Protein AF-A0A9P1GIC9-F1 (afdb_monomer_lite)

Structure (mmCIF, N/CA/C/O backbone):
data_AF-A0A9P1GIC9-F1
#
_entry.id   AF-A0A9P1GIC9-F1
#
loop_
_atom_site.group_PDB
_atom_site.id
_atom_site.type_symbol
_atom_site.label_atom_id
_atom_site.label_alt_id
_atom_site.label_comp_id
_atom_site.label_asym_id
_atom_site.label_entity_id
_atom_site.label_seq_id
_atom_site.pdbx_PDB_ins_code
_atom_site.Cartn_x
_atom_site.Cartn_y
_atom_site.Cartn_z
_atom_site.occupancy
_atom_site.B_iso_or_equiv
_atom_site.auth_seq_id
_atom_site.auth_comp_id
_atom_site.auth_asym_id
_atom_site.auth_atom_id
_atom_site.pdbx_PDB_model_num
ATOM 1 N N . MET A 1 1 ? -3.567 -4.033 -7.858 1.00 90.06 1 MET A N 1
ATOM 2 C CA . MET A 1 1 ? -3.179 -3.374 -6.592 1.00 90.06 1 MET A CA 1
ATOM 3 C C . MET A 1 1 ? -3.828 -4.029 -5.383 1.00 90.06 1 MET A C 1
ATOM 5 O O . MET A 1 1 ? -3.106 -4.392 -4.471 1.00 90.06 1 MET A O 1
ATOM 9 N N . VAL A 1 2 ? -5.152 -4.227 -5.382 1.00 95.12 2 VAL A N 1
ATOM 10 C CA . VAL A 1 2 ? -5.896 -4.853 -4.267 1.00 95.12 2 VAL A CA 1
ATOM 11 C C . VAL A 1 2 ? -5.257 -6.158 -3.784 1.00 95.12 2 VAL A C 1
ATOM 13 O O . VAL A 1 2 ? -4.870 -6.257 -2.628 1.00 95.12 2 VAL A O 1
ATOM 16 N N . GLU A 1 3 ? -5.043 -7.120 -4.685 1.00 95.19 3 GLU A N 1
ATOM 17 C CA . GLU A 1 3 ? -4.459 -8.419 -4.315 1.00 95.19 3 GLU A CA 1
ATOM 18 C C . GLU A 1 3 ? -3.030 -8.301 -3.769 1.00 95.19 3 GLU A C 1
ATOM 20 O O . GLU A 1 3 ? -2.651 -9.014 -2.844 1.00 95.19 3 GLU A O 1
ATOM 25 N N . TYR A 1 4 ? -2.245 -7.368 -4.313 1.00 95.00 4 TYR A N 1
ATOM 26 C CA . TYR A 1 4 ? -0.914 -7.071 -3.797 1.00 95.00 4 TYR A CA 1
ATOM 27 C C . TYR A 1 4 ? -0.992 -6.550 -2.358 1.00 95.00 4 TYR A C 1
ATOM 29 O O . TYR A 1 4 ? -0.303 -7.074 -1.489 1.00 95.00 4 TYR A O 1
ATOM 37 N N . MET A 1 5 ? -1.855 -5.562 -2.100 1.00 95.62 5 MET A N 1
ATOM 38 C CA . MET A 1 5 ? -2.023 -4.989 -0.766 1.00 95.62 5 MET A CA 1
ATOM 39 C C . MET A 1 5 ? -2.528 -6.026 0.230 1.00 95.62 5 MET A C 1
ATOM 41 O O . MET A 1 5 ? -1.977 -6.117 1.318 1.00 95.62 5 MET A O 1
ATOM 45 N N . ARG A 1 6 ? -3.505 -6.852 -0.157 1.00 96.31 6 ARG A N 1
ATOM 46 C CA . ARG A 1 6 ? -4.029 -7.929 0.688 1.00 96.31 6 ARG A CA 1
ATOM 47 C C . ARG A 1 6 ? -2.925 -8.886 1.134 1.00 96.31 6 ARG A C 1
ATOM 49 O O . ARG A 1 6 ? -2.740 -9.078 2.326 1.00 96.31 6 ARG A O 1
ATOM 56 N N . ARG A 1 7 ? -2.141 -9.421 0.191 1.00 96.38 7 ARG A N 1
ATOM 57 C CA . ARG A 1 7 ? -1.022 -10.328 0.511 1.00 96.38 7 ARG A CA 1
ATOM 58 C C . ARG A 1 7 ? 0.072 -9.653 1.323 1.00 96.38 7 ARG A C 1
ATOM 60 O O . ARG A 1 7 ? 0.687 -10.284 2.172 1.00 96.38 7 ARG A O 1
ATOM 67 N N . PHE A 1 8 ? 0.350 -8.387 1.026 1.00 95.88 8 PHE A N 1
ATOM 68 C CA . PHE A 1 8 ? 1.375 -7.640 1.736 1.00 95.88 8 PHE A CA 1
ATOM 69 C C . PHE A 1 8 ? 0.992 -7.412 3.201 1.00 95.88 8 PHE A C 1
ATOM 71 O O . PHE A 1 8 ? 1.837 -7.556 4.074 1.00 95.88 8 PHE A O 1
ATOM 78 N N . LEU A 1 9 ? -0.273 -7.090 3.471 1.00 96.56 9 LEU A N 1
ATOM 79 C CA . LEU A 1 9 ? -0.784 -6.883 4.825 1.00 96.56 9 LEU A CA 1
ATOM 80 C C . LEU A 1 9 ? -0.927 -8.193 5.601 1.00 96.56 9 LEU A C 1
ATOM 82 O O . LEU A 1 9 ? -0.518 -8.250 6.756 1.00 96.56 9 LEU A O 1
ATOM 86 N N . ASP A 1 10 ? -1.378 -9.257 4.940 1.00 96.44 10 ASP A N 1
ATOM 87 C CA . ASP A 1 10 ? -1.421 -10.609 5.505 1.00 96.44 10 ASP A CA 1
ATOM 88 C C . ASP A 1 10 ? -0.023 -11.076 5.954 1.00 96.44 10 ASP A C 1
ATOM 90 O O . ASP A 1 10 ? 0.177 -11.504 7.088 1.00 96.44 10 ASP A O 1
ATOM 94 N N . ALA A 1 11 ? 1.004 -10.848 5.126 1.00 96.19 11 ALA A N 1
ATOM 95 C CA . ALA A 1 11 ? 2.395 -11.144 5.483 1.00 96.19 11 ALA A CA 1
ATOM 96 C C . ALA A 1 11 ? 2.935 -10.316 6.668 1.00 96.19 11 ALA A C 1
ATOM 98 O O . ALA A 1 11 ? 3.950 -10.686 7.261 1.00 96.19 11 ALA A O 1
ATOM 99 N N . LEU A 1 12 ? 2.287 -9.198 7.007 1.00 95.88 12 LEU A N 1
ATOM 100 C CA . LEU A 1 12 ? 2.607 -8.369 8.171 1.00 95.88 12 LEU A CA 1
ATOM 101 C C . LEU A 1 12 ? 1.753 -8.702 9.404 1.00 95.88 12 LEU A C 1
ATOM 103 O O . LEU A 1 12 ? 1.960 -8.084 10.447 1.00 95.88 12 LEU A O 1
ATOM 107 N N . GLY A 1 13 ? 0.837 -9.670 9.300 1.00 96.25 13 GLY A N 1
ATOM 108 C CA . GLY A 1 13 ? -0.079 -10.056 10.373 1.00 96.25 13 GLY A CA 1
ATOM 109 C C . GLY A 1 13 ? -1.310 -9.154 10.502 1.00 96.25 13 GLY A C 1
ATOM 110 O O . GLY A 1 13 ? -1.881 -9.086 11.584 1.00 96.25 13 GLY A O 1
ATOM 111 N N . HIS A 1 14 ? -1.688 -8.449 9.430 1.00 95.75 14 HIS A N 1
ATOM 112 C CA . HIS A 1 14 ? -2.877 -7.588 9.362 1.00 95.75 14 HIS A CA 1
ATOM 113 C C . HIS A 1 14 ? -3.919 -8.197 8.412 1.00 95.75 14 HIS A C 1
ATOM 115 O O . HIS A 1 14 ? -4.158 -7.684 7.315 1.00 95.75 14 HIS A O 1
ATOM 121 N N . ASP A 1 15 ? -4.498 -9.329 8.805 1.00 93.38 15 ASP A N 1
ATOM 122 C CA . ASP A 1 15 ? -5.493 -10.097 8.042 1.00 93.38 15 ASP A CA 1
ATOM 123 C C . ASP A 1 15 ? -6.913 -9.504 8.115 1.00 93.38 15 ASP A C 1
ATOM 125 O O . ASP A 1 15 ? -7.754 -9.758 7.250 1.00 93.38 15 ASP A O 1
ATOM 129 N N . ASP A 1 16 ? -7.170 -8.649 9.104 1.00 93.94 16 ASP A N 1
ATOM 130 C CA . ASP A 1 16 ? -8.440 -7.956 9.325 1.00 93.94 16 ASP A CA 1
ATOM 131 C C . ASP A 1 16 ? -8.622 -6.697 8.450 1.00 93.94 16 ASP A C 1
ATOM 133 O O . ASP A 1 16 ? -9.725 -6.139 8.340 1.00 93.94 16 ASP A O 1
ATOM 137 N N . VAL A 1 17 ? -7.561 -6.231 7.785 1.00 95.44 17 VAL A N 1
ATOM 138 C CA . VAL A 1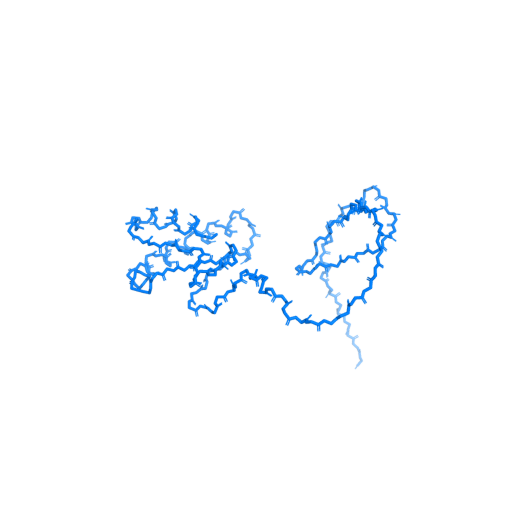 17 ? -7.602 -5.017 6.965 1.00 95.44 17 VAL A CA 1
ATOM 139 C C . VAL A 1 17 ? -8.208 -5.293 5.597 1.00 95.44 17 VAL A C 1
ATOM 141 O O . VAL A 1 17 ? -7.685 -6.047 4.774 1.00 95.44 17 VAL A O 1
ATOM 144 N N . HIS A 1 18 ? -9.302 -4.594 5.307 1.00 95.19 18 HIS A N 1
ATOM 145 C CA . HIS A 1 18 ? -10.020 -4.770 4.056 1.00 95.19 18 HIS A CA 1
ATOM 146 C C . HIS A 1 18 ? -9.487 -3.817 2.984 1.00 95.19 18 HIS A C 1
ATOM 148 O O . HIS A 1 18 ? -9.354 -2.608 3.195 1.00 95.19 18 HIS A O 1
ATOM 154 N N . THR A 1 19 ? -9.209 -4.373 1.805 1.00 96.44 19 THR A N 1
ATOM 155 C CA . THR A 1 19 ? -8.748 -3.629 0.629 1.00 96.44 19 THR A CA 1
ATOM 156 C C . THR A 1 19 ? -9.801 -3.706 -0.470 1.00 96.44 19 THR A C 1
ATOM 158 O O . THR A 1 19 ? -10.299 -4.779 -0.804 1.00 96.44 19 THR A O 1
ATOM 161 N N . TYR A 1 20 ? -10.142 -2.559 -1.049 1.00 96.50 20 TYR A N 1
ATOM 162 C CA . TYR A 1 20 ? -11.226 -2.427 -2.018 1.00 96.50 20 TYR A CA 1
ATOM 163 C C . TYR A 1 20 ? -10.693 -1.958 -3.372 1.00 96.50 20 TYR A C 1
ATOM 165 O O . TYR A 1 20 ? -9.831 -1.081 -3.455 1.00 96.50 20 TYR A O 1
ATOM 173 N N . GLY A 1 21 ? -11.221 -2.545 -4.447 1.00 96.06 21 GLY A N 1
ATOM 174 C CA . GLY A 1 21 ? -10.955 -2.136 -5.834 1.00 96.06 21 GLY A CA 1
ATOM 175 C C . GLY A 1 21 ? -12.003 -1.185 -6.408 1.00 96.06 21 GLY A C 1
ATOM 176 O O . GLY A 1 21 ? -11.929 -0.831 -7.580 1.00 96.06 21 GLY A O 1
ATOM 177 N N . SER A 1 22 ? -12.988 -0.793 -5.606 1.00 95.12 22 SER A N 1
ATOM 178 C CA . SER A 1 22 ? -14.060 0.115 -5.995 1.00 95.12 22 SER A CA 1
ATOM 179 C C . SER A 1 22 ? -14.353 1.109 -4.875 1.00 95.12 22 SER A C 1
ATOM 181 O O . SER A 1 22 ? -14.063 0.849 -3.706 1.00 95.12 22 SER A O 1
ATOM 183 N N . LEU A 1 23 ? -14.906 2.257 -5.252 1.00 93.62 23 LEU A N 1
ATOM 184 C CA . LEU A 1 23 ? -15.372 3.308 -4.358 1.00 93.62 23 LEU A CA 1
ATOM 185 C C . LEU A 1 23 ? -16.738 3.779 -4.865 1.00 93.62 23 LEU A C 1
ATOM 187 O O . LEU A 1 23 ? -16.859 4.121 -6.037 1.00 93.62 23 LEU A O 1
ATOM 191 N N . GLU A 1 24 ? -17.766 3.758 -4.012 1.00 91.12 24 GLU A N 1
ATOM 192 C CA . GLU A 1 24 ? -19.134 4.191 -4.370 1.00 91.12 24 GLU A CA 1
ATOM 193 C C . GLU A 1 24 ? -19.684 3.507 -5.639 1.00 91.12 24 GLU A C 1
ATOM 195 O O . GLU A 1 24 ? -20.260 4.139 -6.521 1.00 91.12 24 GLU A O 1
ATOM 200 N N . SER A 1 25 ? -19.485 2.189 -5.752 1.00 91.44 25 SER A N 1
ATOM 201 C CA . SER A 1 25 ? -19.860 1.376 -6.927 1.00 91.44 25 SER A CA 1
ATOM 202 C C . SER A 1 25 ? -19.092 1.693 -8.217 1.00 91.44 25 SER A C 1
ATOM 204 O O . SER A 1 25 ? -19.421 1.159 -9.273 1.00 91.44 25 SER A O 1
ATOM 206 N N . ARG A 1 26 ? -18.047 2.524 -8.154 1.00 93.69 26 ARG A N 1
ATOM 207 C CA . ARG A 1 26 ? -17.171 2.829 -9.290 1.00 93.69 26 ARG A CA 1
ATOM 208 C C . ARG A 1 26 ? -15.840 2.107 -9.142 1.00 93.69 26 ARG A C 1
ATOM 210 O O . ARG A 1 26 ? -15.199 2.173 -8.094 1.00 93.69 26 ARG A O 1
ATOM 217 N N . THR A 1 27 ? -15.412 1.421 -10.192 1.00 95.44 27 THR A N 1
ATOM 218 C CA . THR A 1 27 ? -14.162 0.650 -10.198 1.00 95.44 27 THR A CA 1
ATOM 219 C C . THR A 1 27 ? -12.950 1.574 -10.299 1.00 95.44 27 THR A C 1
ATOM 221 O O . THR A 1 27 ? -12.930 2.502 -11.106 1.00 95.44 27 THR A O 1
ATOM 224 N N . LEU A 1 28 ? -11.926 1.319 -9.489 1.00 95.06 28 LEU A N 1
ATOM 225 C CA . LEU A 1 28 ? -10.651 2.032 -9.529 1.00 95.06 28 LEU A CA 1
ATOM 226 C C . LEU A 1 28 ? -9.756 1.473 -10.636 1.00 95.06 28 LEU A C 1
ATOM 228 O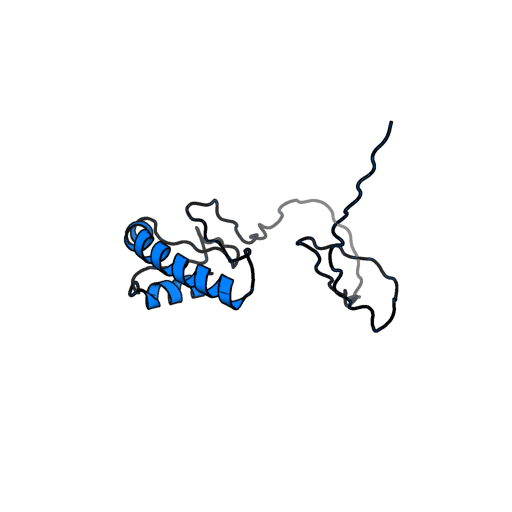 O . LEU A 1 28 ? -9.849 0.303 -11.008 1.00 95.06 28 LEU A O 1
ATOM 232 N N . VAL A 1 29 ? -8.823 2.290 -11.120 1.00 94.88 29 VAL A N 1
ATOM 233 C CA . VAL A 1 29 ? -7.740 1.804 -11.987 1.00 94.88 29 VAL A CA 1
ATOM 234 C C . VAL A 1 29 ? -6.921 0.688 -11.302 1.00 94.88 29 VAL A C 1
ATOM 236 O O . VAL A 1 29 ? -6.744 0.715 -10.081 1.00 94.88 29 VAL A O 1
ATOM 239 N N . PRO A 1 30 ? -6.344 -0.279 -12.049 1.00 93.75 30 PRO A N 1
ATOM 240 C CA . PRO A 1 30 ? -5.740 -1.489 -11.467 1.00 93.75 30 PRO A CA 1
ATOM 241 C C . PRO A 1 30 ? -4.576 -1.259 -10.490 1.00 93.75 30 PRO A C 1
ATOM 243 O O . PRO A 1 30 ? -4.245 -2.147 -9.696 1.00 93.75 30 PRO A O 1
ATOM 246 N N . TYR A 1 31 ? -3.929 -0.094 -10.559 1.00 94.12 31 TYR A N 1
ATOM 247 C CA . TYR A 1 31 ? -2.804 0.316 -9.712 1.00 94.12 31 TYR A CA 1
ATOM 248 C C . TYR A 1 31 ? -3.230 1.138 -8.480 1.00 94.12 31 TYR A C 1
ATOM 250 O O . TYR A 1 31 ? -2.372 1.603 -7.736 1.00 94.12 31 TYR A O 1
ATOM 258 N N . GLN A 1 32 ? -4.534 1.280 -8.228 1.00 95.12 32 GLN A N 1
ATOM 259 C CA . GLN A 1 32 ? -5.090 1.910 -7.030 1.00 95.12 32 GLN A CA 1
ATOM 260 C C . GLN A 1 32 ? -5.921 0.915 -6.212 1.00 95.12 32 GLN A C 1
ATOM 262 O O . GLN A 1 32 ? -6.415 -0.094 -6.715 1.00 95.12 32 GLN A O 1
ATOM 267 N N . CYS A 1 33 ? -6.051 1.192 -4.921 1.00 96.12 33 CYS A N 1
ATOM 268 C CA . CYS A 1 33 ? -6.967 0.505 -4.022 1.00 96.12 33 CYS A CA 1
ATOM 269 C C . CYS A 1 33 ? -7.394 1.458 -2.907 1.00 96.12 33 CYS A C 1
ATOM 271 O O . CYS A 1 33 ? -6.707 2.440 -2.625 1.00 96.12 33 CYS A O 1
ATOM 273 N N . VAL A 1 34 ? -8.495 1.128 -2.246 1.00 96.38 34 VAL A N 1
ATOM 274 C CA . VAL A 1 34 ? -9.018 1.861 -1.093 1.00 96.38 34 VAL A CA 1
ATOM 275 C C . VAL A 1 34 ? -8.903 0.995 0.153 1.00 96.38 34 VAL A C 1
ATOM 277 O O . VAL A 1 34 ? -9.096 -0.217 0.101 1.00 96.38 34 VAL A O 1
ATOM 280 N N . VAL A 1 35 ? -8.589 1.635 1.274 1.00 95.94 35 VAL A N 1
ATOM 281 C CA . VAL A 1 35 ? -8.584 1.050 2.617 1.00 95.94 35 VAL A CA 1
ATOM 282 C C . VAL A 1 35 ? -9.357 2.003 3.520 1.00 95.94 35 VAL A C 1
ATOM 284 O O . VAL A 1 35 ? -9.312 3.220 3.319 1.00 95.94 35 VAL A O 1
ATOM 287 N N . LEU A 1 36 ? -10.076 1.473 4.509 1.00 95.81 36 LEU A N 1
ATOM 288 C CA . LEU A 1 36 ? -10.761 2.314 5.487 1.00 95.81 36 LEU A CA 1
ATOM 289 C C . LEU A 1 36 ? -9.749 3.167 6.255 1.00 95.81 36 LEU A C 1
ATOM 291 O O . LEU A 1 36 ? -8.722 2.670 6.714 1.00 95.81 36 LEU A O 1
ATOM 295 N N . ARG A 1 37 ? -10.056 4.456 6.445 1.00 95.38 37 ARG A N 1
ATOM 296 C CA . ARG A 1 37 ? -9.140 5.399 7.106 1.00 95.38 37 ARG A CA 1
ATOM 297 C C . ARG A 1 37 ? -8.773 4.966 8.528 1.00 95.38 37 ARG A C 1
ATOM 299 O O . ARG A 1 37 ? -7.621 5.126 8.926 1.00 95.38 37 ARG A O 1
ATOM 306 N N . SER A 1 38 ? -9.726 4.409 9.274 1.00 96.44 38 SER A N 1
ATOM 307 C CA . SER A 1 38 ? -9.505 3.883 10.628 1.00 96.44 38 SER A CA 1
ATOM 308 C C . SER A 1 38 ? -8.484 2.744 10.636 1.00 96.44 38 SER A C 1
ATOM 310 O O . SER A 1 38 ? -7.500 2.825 11.364 1.00 96.44 38 SER A O 1
ATOM 312 N N . GLN A 1 39 ? -8.675 1.742 9.774 1.00 96.06 39 GLN A N 1
ATOM 313 C CA . GLN A 1 39 ? -7.764 0.604 9.628 1.00 96.06 39 GLN A CA 1
ATOM 314 C C . GLN A 1 39 ? -6.390 1.065 9.145 1.00 96.06 39 GLN A C 1
ATOM 316 O O . GLN A 1 39 ? -5.377 0.752 9.761 1.00 96.06 39 GLN A O 1
ATOM 321 N N . TRP A 1 40 ? -6.351 1.898 8.097 1.00 96.38 40 TRP A N 1
ATOM 322 C CA . TRP A 1 40 ? -5.099 2.423 7.563 1.00 96.38 40 TRP A CA 1
ATOM 323 C C . TRP A 1 40 ? -4.282 3.144 8.632 1.00 96.38 40 TRP A C 1
ATOM 325 O O . TRP A 1 40 ? -3.088 2.906 8.747 1.00 96.38 40 TRP A O 1
ATOM 335 N N . THR A 1 41 ? -4.921 3.975 9.458 1.00 96.38 41 THR A N 1
ATOM 336 C CA . THR A 1 41 ? -4.233 4.715 10.527 1.00 96.38 41 THR A CA 1
ATOM 337 C C . THR A 1 41 ? -3.533 3.785 11.520 1.00 96.38 41 THR A C 1
ATOM 339 O O . THR A 1 41 ? -2.446 4.118 11.981 1.00 96.38 41 THR A O 1
ATOM 342 N N . GLN A 1 42 ? -4.111 2.619 11.815 1.00 96.00 42 GLN A N 1
ATOM 343 C CA . GLN A 1 42 ? -3.530 1.644 12.743 1.00 96.00 42 GLN A CA 1
ATOM 344 C C . GLN A 1 42 ? -2.314 0.927 12.143 1.00 96.00 42 GLN A C 1
ATOM 346 O O . GLN A 1 42 ? -1.332 0.686 12.840 1.00 96.00 42 GLN A O 1
ATOM 351 N N . ILE A 1 43 ? -2.357 0.621 10.844 1.00 96.25 43 ILE A N 1
ATOM 352 C CA . ILE A 1 43 ? -1.338 -0.211 10.186 1.00 96.25 43 ILE A CA 1
ATOM 353 C C . ILE A 1 43 ? -0.280 0.579 9.400 1.00 96.25 43 ILE A C 1
ATOM 355 O O . ILE A 1 43 ? 0.723 0.007 8.967 1.00 96.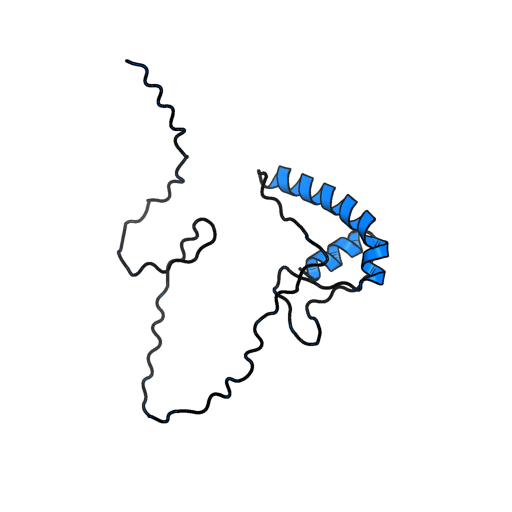25 43 ILE A O 1
ATOM 359 N N . ARG A 1 44 ? -0.477 1.890 9.203 1.00 95.81 44 ARG A N 1
ATOM 360 C CA . ARG A 1 44 ? 0.324 2.748 8.309 1.00 95.81 44 ARG A CA 1
ATOM 361 C C . ARG A 1 44 ? 1.820 2.681 8.583 1.00 95.81 44 ARG A C 1
ATOM 363 O O . ARG A 1 44 ? 2.603 2.592 7.638 1.00 95.81 44 ARG A O 1
ATOM 370 N N . ASP A 1 45 ? 2.228 2.729 9.845 1.00 96.19 45 ASP A N 1
ATOM 371 C CA . ASP A 1 45 ? 3.650 2.767 10.199 1.00 96.19 45 ASP A CA 1
ATOM 372 C C . ASP A 1 45 ? 4.328 1.411 9.967 1.00 96.19 45 ASP A C 1
ATOM 374 O O . ASP A 1 45 ? 5.393 1.354 9.345 1.00 96.19 45 ASP A O 1
ATOM 378 N N . SER A 1 46 ? 3.659 0.317 10.352 1.00 96.44 46 SER A N 1
ATOM 379 C CA . SER A 1 46 ? 4.094 -1.059 10.067 1.00 96.44 46 SER A CA 1
ATOM 380 C C . SER A 1 46 ? 4.240 -1.289 8.559 1.00 96.44 46 SER A C 1
ATOM 382 O O . SER A 1 46 ? 5.295 -1.719 8.082 1.00 96.44 46 SER A O 1
ATOM 384 N N . PHE A 1 47 ? 3.227 -0.886 7.786 1.00 96.50 47 PHE A N 1
ATOM 385 C CA . PHE A 1 47 ? 3.259 -0.945 6.329 1.00 96.50 47 PHE A CA 1
ATOM 386 C C . PHE A 1 47 ? 4.443 -0.163 5.751 1.00 96.50 47 PHE A C 1
ATOM 388 O O . PHE A 1 47 ? 5.198 -0.689 4.934 1.00 96.50 47 PHE A O 1
ATOM 395 N N . ARG A 1 48 ? 4.628 1.099 6.162 1.00 96.06 48 ARG A N 1
ATOM 396 C CA . ARG A 1 48 ? 5.685 1.976 5.632 1.00 96.06 48 ARG A CA 1
ATOM 397 C C . ARG A 1 48 ? 7.073 1.422 5.902 1.00 96.06 48 ARG A C 1
ATOM 399 O O . ARG A 1 48 ? 7.927 1.498 5.014 1.00 96.06 48 ARG A O 1
ATOM 406 N N . GLN A 1 49 ? 7.299 0.882 7.095 1.00 96.06 49 GLN A N 1
ATOM 407 C CA . GLN A 1 49 ? 8.568 0.270 7.462 1.00 96.06 49 GLN A CA 1
ATOM 408 C C . GLN A 1 49 ? 8.864 -0.939 6.567 1.00 96.06 49 GLN A C 1
ATOM 410 O O . GLN A 1 49 ? 9.915 -0.990 5.925 1.00 96.06 49 GLN A O 1
ATOM 415 N N . ALA A 1 50 ? 7.915 -1.867 6.444 1.00 96.62 50 ALA A N 1
ATOM 416 C CA . ALA A 1 50 ? 8.062 -3.048 5.600 1.00 96.62 50 ALA A CA 1
ATOM 417 C C . ALA A 1 50 ? 8.227 -2.695 4.112 1.00 96.62 50 ALA A C 1
ATOM 419 O O . ALA A 1 50 ? 9.097 -3.234 3.421 1.00 96.62 50 ALA A O 1
ATOM 420 N N . PHE A 1 51 ? 7.444 -1.735 3.616 1.00 95.69 51 PHE A N 1
ATOM 421 C CA . PHE A 1 51 ? 7.487 -1.313 2.221 1.00 95.69 51 PHE A CA 1
ATOM 422 C C . PHE A 1 51 ? 8.836 -0.679 1.863 1.00 95.69 51 PHE A C 1
ATOM 424 O O . PHE A 1 51 ? 9.332 -0.878 0.755 1.00 95.69 51 PHE A O 1
ATOM 431 N N . HIS A 1 52 ? 9.487 0.028 2.795 1.00 94.69 52 HIS A N 1
ATOM 432 C CA . HIS A 1 52 ? 10.849 0.529 2.581 1.00 94.69 52 HIS A CA 1
ATOM 433 C C . HIS A 1 52 ? 11.851 -0.602 2.341 1.00 94.69 52 HIS A C 1
ATOM 435 O O . HIS A 1 52 ? 12.664 -0.506 1.416 1.00 94.69 52 HIS A O 1
ATOM 441 N N . PHE A 1 53 ? 11.776 -1.685 3.119 1.00 94.56 53 PHE A N 1
ATOM 442 C CA . PHE A 1 53 ? 12.636 -2.852 2.919 1.00 94.56 53 PHE A CA 1
ATOM 443 C C . PHE A 1 53 ? 12.382 -3.512 1.567 1.00 94.56 53 PHE A C 1
ATOM 445 O O . PHE A 1 53 ? 13.328 -3.747 0.810 1.00 94.56 53 PHE A O 1
ATOM 452 N N . GLN A 1 54 ? 11.115 -3.737 1.218 1.00 93.69 54 GLN A N 1
ATOM 453 C CA . GLN A 1 54 ? 10.746 -4.306 -0.074 1.00 93.69 54 GLN A CA 1
ATOM 454 C C . GLN A 1 54 ? 11.202 -3.418 -1.236 1.00 93.69 54 GLN A C 1
ATOM 456 O O . GLN A 1 54 ? 11.782 -3.912 -2.200 1.00 93.69 54 GLN A O 1
ATOM 461 N N . LYS A 1 55 ? 11.002 -2.099 -1.144 1.00 93.00 55 LYS A N 1
ATOM 462 C CA . LYS A 1 55 ? 11.444 -1.134 -2.156 1.00 93.00 55 LYS A CA 1
ATOM 463 C C . LYS A 1 55 ? 12.962 -1.158 -2.320 1.00 93.00 55 LYS A C 1
ATOM 465 O O . LYS A 1 55 ? 13.456 -1.138 -3.447 1.00 93.00 55 LYS A O 1
ATOM 470 N N . ALA A 1 56 ? 13.715 -1.235 -1.223 1.00 92.56 56 ALA A N 1
ATOM 471 C CA . ALA A 1 56 ? 15.169 -1.361 -1.268 1.00 92.56 56 ALA A CA 1
ATOM 472 C C . ALA A 1 56 ? 15.612 -2.683 -1.916 1.00 92.56 56 ALA A C 1
ATOM 474 O O . ALA A 1 56 ? 16.508 -2.678 -2.759 1.00 92.56 56 ALA A O 1
ATOM 475 N N . ALA A 1 57 ? 14.970 -3.802 -1.570 1.00 93.00 57 ALA A N 1
ATOM 476 C CA . ALA A 1 57 ? 15.222 -5.098 -2.198 1.00 93.00 57 ALA A CA 1
ATOM 477 C C . ALA A 1 57 ? 14.909 -5.067 -3.704 1.00 93.00 57 ALA A C 1
ATOM 479 O O . ALA A 1 57 ? 15.742 -5.471 -4.514 1.00 93.00 57 ALA A O 1
ATOM 480 N N . TYR A 1 58 ? 13.770 -4.485 -4.088 1.00 93.06 58 TYR A N 1
ATOM 481 C CA . TYR A 1 58 ? 13.367 -4.314 -5.482 1.00 93.06 58 TYR A CA 1
ATOM 482 C C . TYR A 1 58 ? 14.396 -3.510 -6.280 1.00 93.06 58 TYR A C 1
ATOM 484 O O . TYR A 1 58 ? 14.773 -3.926 -7.374 1.00 93.06 58 TYR A O 1
ATOM 492 N N . ARG A 1 59 ? 14.883 -2.382 -5.737 1.00 93.25 59 ARG A N 1
ATOM 493 C CA . ARG A 1 59 ? 15.920 -1.555 -6.383 1.00 93.25 59 ARG A CA 1
ATOM 494 C C . ARG A 1 59 ? 17.205 -2.331 -6.636 1.00 93.25 59 ARG A C 1
ATOM 496 O O . ARG A 1 59 ? 17.787 -2.195 -7.708 1.00 93.25 59 ARG A O 1
ATOM 503 N N . ARG A 1 60 ? 17.644 -3.124 -5.652 1.00 91.50 60 ARG A N 1
ATOM 504 C CA . ARG A 1 60 ? 18.849 -3.956 -5.776 1.00 91.50 60 ARG A CA 1
ATOM 505 C C . ARG A 1 60 ? 18.674 -5.033 -6.843 1.00 91.50 60 ARG A C 1
ATOM 507 O O . ARG A 1 60 ? 19.584 -5.231 -7.634 1.00 91.50 60 ARG A O 1
ATOM 514 N N . ALA A 1 61 ? 17.511 -5.684 -6.885 1.00 92.31 61 ALA A N 1
ATOM 515 C CA . ALA A 1 61 ? 17.236 -6.769 -7.825 1.00 92.31 61 ALA A CA 1
ATOM 516 C C . ALA A 1 61 ? 17.006 -6.288 -9.270 1.00 92.31 61 ALA A C 1
ATOM 518 O O . ALA A 1 61 ? 17.428 -6.954 -10.207 1.00 92.31 61 ALA A O 1
ATOM 519 N N . ASN A 1 62 ? 16.355 -5.134 -9.458 1.00 90.94 62 ASN A N 1
ATOM 520 C CA . ASN A 1 62 ? 15.921 -4.648 -10.776 1.00 90.94 62 ASN A CA 1
ATOM 521 C C . ASN A 1 62 ? 16.749 -3.462 -11.307 1.00 90.94 62 ASN A C 1
ATOM 523 O O . ASN A 1 62 ? 16.400 -2.876 -12.328 1.00 90.94 62 ASN A O 1
ATOM 527 N N . GLY A 1 63 ? 17.848 -3.111 -10.630 1.00 69.69 63 GLY A N 1
ATOM 528 C CA . GLY A 1 63 ? 18.906 -2.259 -11.175 1.00 69.69 63 GLY A CA 1
ATOM 529 C C . GLY A 1 63 ? 18.502 -0.815 -11.474 1.00 69.69 63 GLY A C 1
ATOM 530 O O . GLY A 1 63 ? 18.668 -0.354 -12.601 1.00 69.69 63 GLY A O 1
ATOM 531 N N . GLY A 1 64 ? 18.021 -0.063 -10.478 1.00 78.50 64 GLY A N 1
ATOM 532 C CA . GLY A 1 64 ? 17.829 1.372 -10.692 1.00 78.50 64 GLY A CA 1
ATOM 533 C C . GLY A 1 64 ? 17.157 2.161 -9.579 1.00 78.50 64 GLY A C 1
ATOM 534 O O . GLY A 1 64 ? 16.722 1.645 -8.548 1.00 78.50 64 GLY A O 1
ATOM 535 N N . THR A 1 65 ? 17.056 3.467 -9.821 1.00 78.12 65 THR A N 1
ATOM 536 C CA . THR A 1 65 ? 16.363 4.425 -8.958 1.00 78.12 65 THR A CA 1
ATOM 537 C C . THR A 1 65 ? 14.839 4.366 -9.099 1.00 78.12 65 THR A C 1
ATOM 539 O O . THR A 1 65 ? 14.148 4.761 -8.156 1.00 78.12 65 THR A O 1
ATOM 542 N N . ASN A 1 66 ? 14.346 3.801 -10.207 1.00 81.81 66 ASN A N 1
ATOM 543 C CA . ASN A 1 66 ? 12.940 3.712 -10.613 1.00 81.81 66 ASN A CA 1
ATOM 544 C C . ASN A 1 66 ? 12.219 2.519 -9.968 1.00 81.81 66 ASN A C 1
ATOM 546 O O . ASN A 1 66 ? 11.784 1.588 -10.643 1.00 81.81 66 ASN A O 1
ATOM 550 N N . ALA A 1 67 ? 12.122 2.527 -8.641 1.00 86.69 67 ALA A N 1
ATOM 551 C CA . ALA A 1 67 ? 11.268 1.579 -7.934 1.00 86.69 67 ALA A CA 1
ATOM 552 C C . ALA A 1 67 ? 9.843 2.127 -7.790 1.00 86.69 67 ALA A C 1
ATOM 554 O O . ALA A 1 67 ? 9.690 3.345 -7.643 1.00 86.69 67 ALA A O 1
ATOM 555 N N . PRO A 1 68 ? 8.825 1.249 -7.748 1.00 86.00 68 PRO A N 1
ATOM 556 C CA . PRO A 1 68 ? 7.456 1.652 -7.467 1.00 86.00 68 PRO A CA 1
ATOM 557 C C . PRO A 1 68 ? 7.366 2.508 -6.198 1.00 86.00 68 PRO A C 1
ATOM 559 O O . PRO A 1 68 ? 8.032 2.247 -5.187 1.00 86.00 68 PRO A O 1
ATOM 562 N N . SER A 1 69 ? 6.546 3.550 -6.257 1.00 90.06 69 SER A N 1
ATOM 563 C CA . SER A 1 69 ? 6.144 4.349 -5.105 1.00 90.06 69 SER A CA 1
ATOM 564 C C . SER A 1 69 ? 4.674 4.096 -4.799 1.00 90.06 69 SER A C 1
ATOM 566 O O . SER A 1 69 ? 3.881 3.788 -5.686 1.00 90.06 69 SER A O 1
ATOM 568 N N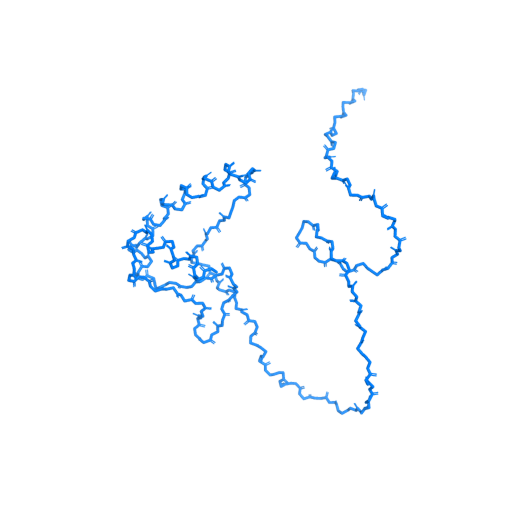 . ILE A 1 70 ? 4.322 4.222 -3.524 1.00 91.75 70 ILE A N 1
ATOM 569 C CA . ILE A 1 70 ? 2.938 4.211 -3.062 1.00 91.75 70 ILE A CA 1
ATOM 570 C C . ILE A 1 70 ? 2.671 5.583 -2.467 1.00 91.75 70 ILE A C 1
ATOM 572 O O . ILE A 1 70 ? 3.487 6.102 -1.703 1.00 91.75 70 ILE A O 1
ATOM 576 N N . VAL A 1 71 ? 1.547 6.167 -2.864 1.00 93.62 71 VAL A N 1
ATOM 577 C CA . VAL A 1 71 ? 1.058 7.453 -2.376 1.00 93.62 71 VAL A CA 1
ATOM 578 C C . VAL A 1 71 ? -0.312 7.204 -1.758 1.00 93.62 71 VAL A C 1
ATOM 580 O O . VAL A 1 71 ? -1.094 6.409 -2.277 1.00 93.62 71 VAL A O 1
ATOM 583 N N . GLU A 1 72 ? -0.574 7.847 -0.629 1.00 93.75 72 GLU A N 1
ATOM 584 C CA . GLU A 1 72 ? -1.831 7.760 0.116 1.00 93.75 72 GLU A CA 1
ATOM 585 C C . GLU A 1 72 ? -2.601 9.084 0.017 1.00 93.75 72 GLU A C 1
ATOM 587 O O . GLU A 1 72 ? -2.021 10.100 -0.361 1.00 93.75 72 GLU A O 1
ATOM 592 N N . ASP A 1 73 ? -3.888 9.069 0.374 1.00 92.31 73 ASP A N 1
ATOM 593 C CA . ASP A 1 73 ? -4.767 10.256 0.395 1.00 92.31 73 ASP A CA 1
ATOM 594 C C . ASP A 1 73 ? -4.803 11.027 -0.941 1.00 92.31 73 ASP A C 1
ATOM 596 O O . ASP A 1 73 ? -4.825 12.255 -1.001 1.00 92.31 73 ASP A O 1
ATOM 600 N N . VAL A 1 74 ? -4.769 10.276 -2.046 1.00 92.50 74 VAL A N 1
ATOM 601 C CA . VAL A 1 74 ? -4.840 10.818 -3.406 1.00 92.50 74 VAL A CA 1
ATOM 602 C C . VAL A 1 74 ? -6.263 10.777 -3.940 1.00 92.50 74 VAL A C 1
ATOM 604 O O . VAL A 1 74 ? -7.047 9.882 -3.616 1.00 92.50 74 VAL A O 1
ATOM 607 N N . ARG A 1 75 ? -6.584 11.716 -4.835 1.00 94.06 75 ARG A N 1
ATOM 608 C CA . ARG A 1 75 ? -7.842 11.683 -5.583 1.00 94.06 75 ARG A CA 1
ATOM 609 C C . ARG A 1 75 ? -7.917 10.383 -6.410 1.00 94.06 75 ARG A C 1
ATOM 611 O O . ARG A 1 75 ? -6.986 10.110 -7.172 1.00 94.06 75 ARG A O 1
ATOM 618 N N . PRO A 1 76 ? -8.995 9.585 -6.292 1.00 94.00 76 PRO A N 1
ATOM 619 C CA . PRO A 1 76 ? -9.102 8.312 -6.995 1.00 94.00 76 PRO A CA 1
ATOM 620 C C . PRO A 1 76 ? -9.265 8.520 -8.502 1.00 94.00 76 PRO A C 1
ATOM 622 O O . PRO A 1 76 ? -9.981 9.416 -8.952 1.00 94.00 76 PRO A O 1
ATOM 625 N N . HIS A 1 77 ? -8.611 7.661 -9.279 1.00 94.25 77 HIS A N 1
ATOM 626 C CA . HIS A 1 77 ? -8.806 7.533 -10.716 1.00 94.25 77 HIS A CA 1
ATOM 627 C C . HIS A 1 77 ? -9.753 6.359 -10.943 1.00 94.25 77 HIS A C 1
ATOM 629 O O . HIS A 1 77 ? -9.478 5.222 -10.552 1.00 94.25 77 HIS A O 1
ATOM 635 N N . LEU A 1 78 ? -10.884 6.652 -11.564 1.00 94.00 78 LEU A N 1
ATOM 636 C CA . LEU A 1 78 ? -11.948 5.689 -11.789 1.00 94.00 78 LEU A CA 1
ATOM 637 C C . LEU A 1 78 ? -11.872 5.198 -13.230 1.00 94.00 78 LEU A C 1
ATOM 639 O O . LEU A 1 78 ? -11.618 5.990 -14.139 1.00 94.00 78 LEU A O 1
ATOM 643 N N . LEU A 1 79 ? -12.092 3.902 -13.437 1.00 92.62 79 LEU A N 1
ATOM 644 C CA . LEU A 1 79 ? -12.372 3.390 -14.772 1.00 92.62 79 LEU A CA 1
ATOM 645 C C . LEU A 1 79 ? -13.663 4.046 -15.262 1.00 92.62 79 LEU A C 1
ATOM 647 O O . LEU A 1 79 ? -14.632 4.148 -14.505 1.00 92.62 79 LEU A O 1
ATOM 651 N N . GLY A 1 80 ? -13.648 4.520 -16.509 1.00 81.50 80 GLY A N 1
ATOM 652 C CA . GLY A 1 80 ? -14.808 5.132 -17.138 1.00 81.50 80 GLY A CA 1
ATOM 653 C C . GLY A 1 80 ? -16.005 4.197 -17.029 1.00 81.50 80 GLY A C 1
ATOM 654 O O . GLY A 1 80 ? -16.037 3.135 -17.640 1.00 81.50 80 GLY A O 1
ATOM 655 N N . SER A 1 81 ? -16.985 4.597 -16.224 1.00 60.09 81 SER A N 1
ATOM 656 C CA . SER A 1 81 ? -18.356 4.195 -16.470 1.00 60.09 81 SER A CA 1
ATOM 657 C C . SER A 1 81 ? -18.704 4.907 -17.767 1.00 60.09 81 SER A C 1
ATOM 659 O O . SER A 1 81 ? -18.745 6.137 -17.764 1.00 60.09 81 SER A O 1
ATOM 661 N N . GLU A 1 82 ? -18.882 4.175 -18.864 1.00 53.97 82 GLU A N 1
ATOM 662 C CA . GLU A 1 82 ? -19.603 4.666 -20.041 1.00 53.97 82 GLU A CA 1
ATOM 663 C C . GLU A 1 82 ? -20.997 5.074 -19.541 1.00 53.97 82 GLU A C 1
ATOM 665 O O . GLU A 1 82 ? -21.942 4.289 -19.507 1.00 53.97 82 GLU A O 1
ATOM 670 N N . ALA A 1 83 ? -21.105 6.282 -18.991 1.00 48.97 83 ALA A N 1
ATOM 671 C CA . ALA A 1 83 ? -22.374 6.913 -18.731 1.00 48.97 83 ALA A CA 1
ATOM 672 C C . ALA A 1 83 ? -22.960 7.116 -20.118 1.00 48.97 83 ALA A C 1
ATOM 674 O O . ALA A 1 83 ? -22.446 7.937 -20.875 1.00 48.97 83 ALA A O 1
ATOM 675 N N . HIS A 1 84 ? -23.949 6.283 -20.450 1.00 44.69 84 HIS A N 1
ATOM 676 C CA . HIS A 1 84 ? -24.771 6.373 -21.646 1.00 44.69 84 HIS A CA 1
ATOM 677 C C . HIS A 1 84 ? -24.823 7.817 -22.140 1.00 44.69 84 HIS A C 1
ATOM 679 O O . HIS A 1 84 ? -25.392 8.687 -21.476 1.00 44.69 84 HIS A O 1
ATOM 685 N N . ALA A 1 85 ? -24.193 8.062 -23.286 1.00 43.19 85 ALA A N 1
ATOM 686 C CA . ALA A 1 85 ? -24.288 9.320 -23.989 1.00 43.19 85 ALA A CA 1
ATOM 687 C C . ALA A 1 85 ? -25.758 9.546 -24.364 1.00 43.19 85 ALA A C 1
ATOM 689 O O . ALA A 1 85 ? -26.233 9.090 -25.399 1.00 43.19 85 ALA A O 1
ATOM 690 N N . THR A 1 86 ? -26.513 10.245 -23.519 1.00 48.78 86 THR A N 1
ATOM 691 C CA . THR A 1 86 ? -27.740 10.910 -23.951 1.00 48.78 86 THR A CA 1
ATOM 692 C C . THR A 1 86 ? -27.342 12.249 -24.548 1.00 48.78 86 THR A C 1
ATOM 694 O O . THR A 1 86 ? -27.467 13.297 -23.920 1.00 48.78 86 THR A O 1
ATOM 697 N N . SER A 1 87 ? -26.841 12.197 -25.777 1.00 50.16 87 SER A N 1
ATOM 698 C CA . SER A 1 87 ? -26.918 13.311 -26.713 1.00 50.16 87 SER A CA 1
ATOM 699 C C . SER A 1 87 ? -27.634 12.799 -27.953 1.00 50.16 87 SER A C 1
ATOM 701 O O . SER A 1 87 ? -27.066 12.130 -28.810 1.00 50.16 87 SER A O 1
ATOM 703 N N . SER A 1 88 ? -28.929 13.078 -27.977 1.00 51.75 88 SER A N 1
ATOM 704 C CA . SER A 1 88 ? -29.813 12.985 -29.126 1.00 51.75 88 SER A CA 1
ATOM 705 C C . SER A 1 88 ? -29.291 13.820 -30.298 1.00 51.75 88 SER A C 1
ATOM 707 O O . SER A 1 88 ? -29.081 15.023 -30.129 1.00 51.75 88 SER A O 1
ATOM 709 N N . GLY A 1 89 ? -29.188 13.224 -31.487 1.00 40.81 89 GLY A N 1
ATOM 710 C CA . GLY A 1 89 ? -29.137 13.978 -32.740 1.00 40.81 89 GLY A CA 1
ATOM 711 C C . GLY A 1 89 ? -28.514 13.218 -33.909 1.00 40.81 89 GLY A C 1
ATOM 712 O O . GLY A 1 89 ? -27.296 13.132 -33.984 1.00 40.81 89 GLY A O 1
ATOM 713 N N . GLY A 1 90 ? -29.353 12.758 -34.845 1.00 35.66 90 GLY A N 1
ATOM 714 C CA . GLY A 1 90 ? -28.941 12.437 -36.219 1.00 35.66 90 GLY A CA 1
ATOM 715 C C . GLY A 1 90 ? -29.109 10.978 -36.642 1.00 35.66 90 GLY A C 1
ATOM 716 O O . GLY A 1 90 ? -28.212 10.168 -36.454 1.00 35.66 90 GLY A O 1
ATOM 717 N N . SER A 1 91 ? -30.254 10.675 -37.257 1.00 45.81 91 SER A N 1
ATOM 718 C CA . SER A 1 91 ? -30.393 9.590 -38.239 1.00 45.81 91 SER A CA 1
ATOM 719 C C . SER A 1 91 ? -29.424 9.834 -39.398 1.00 45.81 91 SER A C 1
ATOM 721 O O . SER A 1 91 ? -29.356 10.968 -39.863 1.00 45.81 91 SER A O 1
ATOM 723 N N . ASP A 1 92 ? -28.694 8.809 -39.847 1.00 36.88 92 ASP A N 1
ATOM 724 C CA . ASP A 1 92 ? -28.801 8.298 -41.221 1.00 36.88 92 ASP A CA 1
ATOM 725 C C . ASP A 1 92 ? -27.969 7.020 -41.439 1.00 36.88 92 ASP A C 1
ATOM 727 O O . ASP A 1 92 ? -27.038 6.694 -40.707 1.00 36.88 92 ASP A O 1
ATOM 731 N N . SER A 1 93 ? -28.443 6.254 -42.414 1.00 43.09 93 SER A N 1
ATOM 732 C CA . SER A 1 93 ? -28.316 4.812 -42.626 1.00 43.09 93 SER A CA 1
ATOM 733 C C . SER A 1 93 ? -26.991 4.302 -43.225 1.00 43.09 93 SER A C 1
ATOM 735 O O . SER A 1 93 ? -26.256 5.051 -43.857 1.00 43.09 93 SER A O 1
ATOM 737 N N . ALA A 1 94 ? -26.863 2.964 -43.175 1.00 40.16 94 ALA A N 1
ATOM 738 C CA . ALA A 1 94 ? -26.199 2.051 -44.127 1.00 40.16 94 ALA A CA 1
ATOM 739 C C . ALA A 1 94 ? -24.809 1.477 -43.758 1.00 40.16 94 ALA A C 1
ATOM 741 O O . ALA A 1 94 ? -23.785 2.142 -43.828 1.00 40.16 94 ALA A O 1
ATOM 742 N N . GLU A 1 95 ? -24.839 0.186 -43.395 1.00 42.25 95 GLU A N 1
ATOM 743 C CA . GLU A 1 95 ? -24.061 -0.926 -43.975 1.00 42.25 95 GLU A CA 1
ATOM 744 C C . GLU A 1 95 ? -22.598 -0.669 -44.394 1.00 42.25 95 GLU A C 1
ATOM 746 O O . GLU A 1 95 ? -22.345 -0.049 -45.419 1.00 42.25 95 GLU A O 1
ATOM 751 N N . SER A 1 96 ? -21.640 -1.278 -43.680 1.00 38.75 96 SER A N 1
ATOM 752 C CA . SER A 1 96 ? -20.741 -2.265 -44.302 1.00 38.75 96 SER A CA 1
ATOM 753 C C . SER A 1 96 ? -19.865 -2.988 -43.275 1.00 38.75 96 SER A C 1
ATOM 755 O O . SER A 1 96 ? -19.057 -2.395 -42.564 1.00 38.75 96 SER A O 1
ATOM 757 N N . ASP A 1 97 ? -20.021 -4.308 -43.270 1.00 47.78 97 ASP A N 1
ATOM 758 C CA . ASP A 1 97 ? -19.084 -5.310 -42.776 1.00 47.78 97 ASP A CA 1
ATOM 759 C C . ASP A 1 97 ? -17.704 -5.110 -43.432 1.00 47.78 97 ASP A C 1
ATOM 761 O O . ASP A 1 97 ? -17.581 -5.237 -44.653 1.00 47.78 97 ASP A O 1
ATOM 765 N N . GLN A 1 98 ? -16.677 -4.792 -42.639 1.00 40.84 98 GLN A N 1
ATOM 766 C CA . GLN A 1 98 ? -15.273 -5.139 -42.896 1.00 40.84 98 GLN A CA 1
ATOM 767 C C . GLN A 1 98 ? -14.403 -4.713 -41.711 1.00 40.84 98 GLN A C 1
ATOM 769 O O . GLN A 1 98 ? -14.266 -3.536 -41.395 1.00 40.84 98 GLN A O 1
ATOM 774 N N . LEU A 1 99 ? -13.815 -5.708 -41.052 1.00 47.81 99 LEU A N 1
ATOM 775 C CA . LEU A 1 99 ? -12.933 -5.577 -39.897 1.00 47.81 99 LEU A CA 1
ATOM 776 C C . LEU A 1 99 ? -11.481 -5.571 -40.412 1.00 47.81 99 LEU A C 1
ATOM 778 O O . LEU A 1 99 ? -10.998 -6.633 -40.816 1.00 47.81 99 LEU A O 1
ATOM 782 N N . PRO A 1 100 ? -10.746 -4.442 -40.431 1.00 42.88 100 PRO A N 1
ATOM 783 C CA . PRO A 1 100 ? -9.327 -4.478 -40.745 1.00 42.88 100 PRO A CA 1
ATOM 784 C C . PRO A 1 100 ? -8.602 -4.958 -39.488 1.00 42.88 100 PRO A C 1
ATOM 786 O O . PRO A 1 100 ? -8.458 -4.227 -38.509 1.00 42.88 100 PRO A O 1
ATOM 789 N N . THR A 1 101 ? -8.161 -6.217 -39.490 1.00 53.88 101 THR A N 1
ATOM 790 C CA . THR A 1 101 ? -7.204 -6.704 -38.486 1.00 53.88 101 THR A CA 1
ATOM 791 C C . THR A 1 101 ? -5.820 -6.173 -38.862 1.00 53.88 101 THR A C 1
ATOM 793 O O . THR A 1 101 ? -4.970 -6.896 -39.374 1.00 53.88 101 THR A O 1
ATOM 796 N N . GLU A 1 102 ? -5.615 -4.875 -38.665 1.00 54.00 102 GLU A N 1
ATOM 797 C CA . GLU A 1 102 ? -4.314 -4.222 -38.798 1.00 54.00 102 GLU A CA 1
ATOM 798 C C . GLU A 1 102 ? -3.493 -4.561 -37.543 1.00 54.00 102 GLU A C 1
ATOM 800 O O . GLU A 1 102 ? -3.766 -4.096 -36.434 1.00 54.00 102 GLU A O 1
ATOM 805 N N . VAL A 1 103 ? -2.502 -5.445 -37.688 1.00 54.47 103 VAL A N 1
ATOM 806 C CA . VAL A 1 103 ? -1.586 -5.801 -36.596 1.00 54.47 103 VAL A CA 1
ATOM 807 C C . VAL A 1 103 ? -0.601 -4.646 -36.395 1.00 54.47 103 VAL A C 1
ATOM 809 O O . VAL A 1 103 ? 0.482 -4.622 -36.980 1.00 54.47 103 VAL A O 1
ATOM 812 N N . CYS A 1 104 ? -0.971 -3.677 -35.557 1.00 49.34 104 CYS A N 1
ATOM 813 C CA . CYS A 1 104 ? -0.106 -2.548 -35.220 1.00 49.34 104 CYS A CA 1
ATOM 814 C C . CYS A 1 104 ? 1.100 -3.008 -34.386 1.00 49.34 104 CYS A C 1
ATOM 816 O O . CYS A 1 104 ? 0.971 -3.527 -33.272 1.00 49.34 104 CYS A O 1
ATOM 818 N N . LYS A 1 105 ? 2.310 -2.798 -34.914 1.00 51.62 105 LYS A N 1
ATOM 819 C CA . LYS A 1 105 ? 3.563 -3.057 -34.199 1.00 51.62 105 LYS A CA 1
ATOM 820 C C . LYS A 1 105 ? 3.785 -1.978 -33.137 1.00 51.62 105 LYS A C 1
ATOM 822 O O . LYS A 1 105 ? 4.214 -0.872 -33.439 1.00 51.62 105 LYS A O 1
ATOM 827 N N . LEU A 1 106 ? 3.533 -2.338 -31.883 1.00 52.22 106 LEU A N 1
ATOM 828 C CA . LEU A 1 106 ? 3.671 -1.464 -30.720 1.00 52.22 106 LEU A CA 1
ATOM 829 C C . LEU A 1 106 ? 5.153 -1.225 -30.371 1.00 52.22 106 LEU A C 1
ATOM 831 O O . LEU A 1 106 ? 5.856 -2.150 -29.956 1.00 52.22 106 LEU A O 1
ATOM 835 N N . VAL A 1 107 ? 5.633 0.014 -30.498 1.00 52.47 107 VAL A N 1
ATOM 836 C CA . VAL A 1 107 ? 6.959 0.421 -30.004 1.00 52.47 107 VAL A CA 1
ATOM 837 C C . VAL A 1 107 ? 6.778 1.376 -28.832 1.00 52.47 107 VAL A C 1
ATOM 839 O O . VAL A 1 107 ? 6.270 2.478 -28.982 1.00 52.47 107 VAL A O 1
ATOM 842 N N . VAL A 1 108 ? 7.221 0.955 -27.648 1.00 39.62 108 VAL A N 1
ATOM 843 C CA . VAL A 1 108 ? 7.144 1.769 -26.430 1.00 39.62 108 VAL A CA 1
ATOM 844 C C . VAL A 1 108 ? 8.444 2.551 -26.261 1.00 39.62 108 VAL A C 1
ATOM 846 O O . VAL A 1 108 ? 9.502 1.963 -26.022 1.00 39.62 108 VAL A O 1
ATOM 849 N N . ARG A 1 109 ? 8.371 3.883 -26.338 1.00 44.47 109 ARG A N 1
ATOM 850 C CA . ARG A 1 109 ? 9.454 4.789 -25.929 1.00 44.47 109 ARG A CA 1
ATOM 851 C C . ARG A 1 109 ? 8.914 5.763 -24.891 1.00 44.47 109 ARG A C 1
ATOM 853 O O . ARG A 1 109 ? 7.955 6.469 -25.156 1.00 44.47 109 ARG A O 1
ATOM 860 N N . ASN A 1 110 ? 9.520 5.757 -23.701 1.00 52.56 110 ASN A N 1
ATOM 861 C CA . ASN A 1 110 ? 9.308 6.735 -22.628 1.00 52.56 110 ASN A CA 1
ATOM 862 C C . ASN A 1 110 ? 7.861 7.266 -22.490 1.00 52.56 110 ASN A C 1
ATOM 864 O O . ASN A 1 110 ? 7.623 8.471 -22.489 1.00 52.56 110 ASN A O 1
ATOM 868 N N . THR A 1 111 ? 6.915 6.346 -22.260 1.00 54.00 111 THR A N 1
ATOM 869 C CA . THR A 1 111 ? 5.552 6.610 -21.741 1.00 54.00 111 THR A CA 1
ATOM 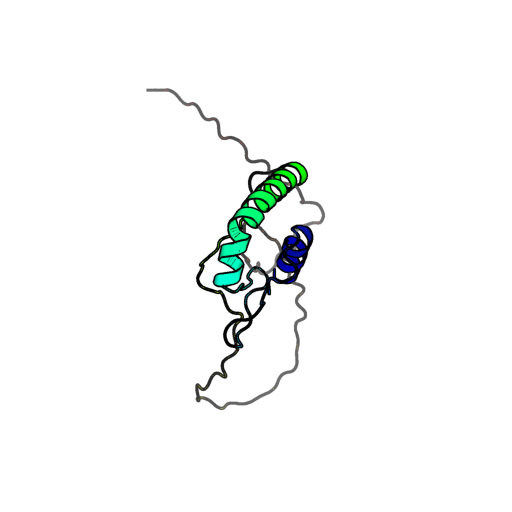870 C C . THR A 1 111 ? 4.538 7.344 -22.635 1.00 54.00 111 THR A C 1
ATOM 872 O O . THR A 1 111 ? 3.499 7.735 -22.113 1.00 54.00 111 THR A O 1
ATOM 875 N N . PHE A 1 112 ? 4.725 7.447 -23.955 1.00 46.53 112 PHE A N 1
ATOM 876 C CA . PHE A 1 112 ? 3.644 7.889 -24.859 1.00 46.53 112 PHE A CA 1
ATOM 877 C C . PHE A 1 112 ? 3.433 6.920 -26.031 1.00 46.53 112 PHE A C 1
ATOM 879 O O . PHE A 1 112 ? 4.377 6.289 -26.505 1.00 46.53 112 PHE A O 1
ATOM 886 N N . LEU A 1 113 ? 2.163 6.747 -26.417 1.00 44.59 113 LEU A N 1
ATOM 887 C CA . LEU A 1 113 ? 1.706 5.868 -27.494 1.00 44.59 113 LEU A CA 1
ATOM 888 C C . LEU A 1 113 ? 1.578 6.704 -28.770 1.00 44.59 113 LEU A C 1
ATOM 890 O O . LEU A 1 11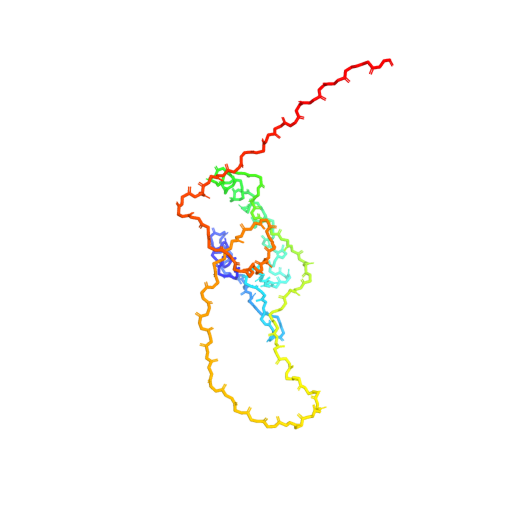3 ? 0.649 7.498 -28.884 1.00 44.59 113 LEU A O 1
ATOM 894 N N . GLU A 1 114 ? 2.497 6.524 -29.710 1.00 46.47 114 GLU A N 1
ATOM 895 C CA . GLU A 1 114 ? 2.390 7.089 -31.056 1.00 46.47 114 GLU A CA 1
ATOM 896 C C . GLU A 1 114 ? 2.094 5.948 -32.035 1.00 46.47 114 GLU A C 1
ATOM 898 O O . GLU A 1 114 ? 2.723 4.887 -31.985 1.00 46.47 114 GLU A O 1
ATOM 903 N N . LEU A 1 115 ? 1.076 6.140 -32.874 1.00 40.38 115 LEU A N 1
ATOM 904 C CA . LEU A 1 115 ? 0.706 5.216 -33.941 1.00 40.38 115 LEU A CA 1
ATOM 905 C C . LEU A 1 115 ? 1.422 5.685 -35.213 1.00 40.38 115 LEU A C 1
ATOM 907 O O . LEU A 1 115 ? 1.019 6.682 -35.804 1.00 40.38 115 LEU A O 1
ATOM 911 N N . ASP A 1 116 ? 2.495 4.998 -35.607 1.00 45.72 116 ASP A N 1
ATOM 912 C CA . ASP A 1 116 ? 3.185 5.270 -36.874 1.00 45.72 116 ASP A CA 1
ATOM 913 C C . ASP A 1 116 ? 2.447 4.579 -38.032 1.00 45.72 116 ASP A C 1
ATOM 915 O O . ASP A 1 116 ? 2.404 3.345 -38.111 1.00 45.72 116 ASP A O 1
ATOM 919 N N . GLU A 1 117 ? 1.909 5.363 -38.968 1.00 52.34 117 GLU A N 1
ATOM 920 C CA . GLU A 1 117 ? 1.442 4.857 -40.260 1.00 52.34 117 GLU A CA 1
ATOM 921 C C . GLU A 1 117 ? 2.646 4.504 -41.158 1.00 52.34 117 GLU A C 1
ATOM 923 O O . GLU A 1 117 ? 3.335 5.359 -41.706 1.00 52.34 117 GLU A O 1
ATOM 928 N N . VAL A 1 118 ? 2.893 3.192 -41.252 1.00 54.00 118 VAL A N 1
ATOM 929 C CA . VAL A 1 118 ? 3.539 2.415 -42.329 1.00 54.00 118 VAL A CA 1
ATOM 930 C C . VAL A 1 118 ? 4.824 2.971 -42.971 1.00 54.00 118 VAL A C 1
ATOM 932 O O . VAL A 1 118 ? 4.792 3.845 -43.827 1.00 54.00 118 VAL A O 1
ATOM 935 N N . ASN A 1 119 ? 5.946 2.272 -42.738 1.00 43.25 119 ASN A N 1
ATOM 936 C CA . ASN A 1 119 ? 6.935 1.941 -43.781 1.00 43.25 119 ASN A CA 1
ATOM 937 C C . ASN A 1 119 ? 7.760 0.688 -43.388 1.00 43.25 119 ASN A C 1
ATOM 939 O O . ASN A 1 119 ? 8.200 0.578 -42.238 1.00 43.25 119 ASN A O 1
ATOM 943 N N . PRO A 1 120 ? 7.998 -0.285 -44.294 1.00 49.91 120 PRO A N 1
ATOM 944 C CA . PRO A 1 120 ? 8.677 -1.536 -43.952 1.00 49.91 120 PRO A CA 1
ATOM 945 C C . PRO A 1 120 ? 10.203 -1.343 -43.898 1.00 49.91 120 PRO A C 1
ATOM 947 O O . PRO A 1 120 ? 10.831 -1.017 -44.901 1.00 49.91 120 PRO A O 1
ATOM 950 N N . CYS A 1 121 ? 10.824 -1.577 -42.736 1.00 45.53 121 CYS A N 1
ATOM 951 C CA . CYS A 1 121 ? 12.279 -1.451 -42.540 1.00 45.53 121 CYS A CA 1
ATOM 952 C C . CYS A 1 121 ? 12.863 -2.716 -41.852 1.00 45.53 121 CYS A C 1
ATOM 954 O O . CYS A 1 121 ? 12.152 -3.367 -41.076 1.00 45.53 121 CYS A O 1
ATOM 956 N N . PRO A 1 122 ? 14.111 -3.134 -42.170 1.00 45.56 122 PRO A N 1
ATOM 957 C CA . PRO A 1 122 ? 14.521 -4.534 -42.210 1.00 45.56 122 PRO A CA 1
ATOM 958 C C . PRO A 1 122 ? 14.733 -5.214 -40.856 1.00 45.56 122 PRO A C 1
ATOM 960 O O . PRO A 1 122 ? 15.015 -4.607 -39.821 1.00 45.56 122 PRO A O 1
ATOM 963 N N . LYS A 1 123 ? 14.653 -6.547 -40.917 1.00 51.69 123 LYS A N 1
ATOM 964 C CA . LYS A 1 123 ? 14.990 -7.490 -39.849 1.00 51.69 123 LYS A CA 1
ATOM 965 C C . LYS A 1 123 ? 16.447 -7.243 -39.431 1.00 51.69 123 LYS A C 1
ATOM 967 O O . LYS A 1 123 ? 17.335 -7.406 -40.260 1.00 51.69 123 LYS A O 1
ATOM 972 N N . ASN A 1 124 ? 16.664 -6.888 -38.160 1.00 55.00 124 ASN A N 1
ATOM 973 C CA . ASN A 1 124 ? 17.958 -6.771 -37.449 1.00 55.00 124 ASN A CA 1
ATOM 974 C C . ASN A 1 124 ? 18.481 -5.359 -37.118 1.00 55.00 124 ASN A C 1
ATOM 976 O O . ASN A 1 124 ? 19.691 -5.148 -37.072 1.00 55.00 124 ASN A O 1
ATOM 980 N N . ALA A 1 125 ? 17.611 -4.416 -36.752 1.00 53.47 125 ALA A N 1
ATOM 981 C CA . ALA A 1 125 ? 18.036 -3.164 -36.116 1.00 53.47 125 ALA A CA 1
ATOM 982 C C . ALA A 1 125 ? 17.477 -3.022 -34.689 1.00 53.47 125 ALA A C 1
ATOM 984 O O . ALA A 1 125 ? 16.742 -2.088 -34.389 1.00 53.47 125 ALA A O 1
ATOM 985 N N . MET A 1 126 ? 17.814 -3.949 -33.785 1.00 48.38 126 MET A N 1
ATOM 986 C CA . MET A 1 126 ? 17.571 -3.752 -32.350 1.00 48.38 126 MET A CA 1
ATOM 987 C C . MET A 1 126 ? 18.904 -3.536 -31.636 1.00 48.38 126 MET A C 1
ATOM 989 O O . MET A 1 126 ? 19.466 -4.442 -31.028 1.00 48.38 126 MET A O 1
ATOM 993 N N . ARG A 1 127 ? 19.442 -2.318 -31.751 1.00 56.25 127 ARG A N 1
ATOM 994 C CA . ARG A 1 127 ? 20.537 -1.844 -30.898 1.00 56.25 127 ARG A CA 1
ATOM 995 C C . ARG A 1 127 ? 19.994 -0.799 -29.932 1.00 56.25 127 ARG A C 1
ATOM 997 O O . ARG A 1 127 ? 19.367 0.170 -30.342 1.00 56.25 127 ARG A O 1
ATOM 1004 N N . ARG A 1 128 ? 20.237 -1.018 -28.637 1.00 43.69 128 ARG A N 1
ATOM 1005 C CA . ARG A 1 128 ? 19.977 -0.043 -27.575 1.00 43.69 128 ARG A CA 1
ATOM 1006 C C . ARG A 1 128 ? 20.981 1.102 -27.727 1.00 43.69 128 ARG A C 1
ATOM 1008 O O . ARG A 1 128 ? 22.182 0.871 -27.598 1.00 43.69 128 ARG A O 1
ATOM 1015 N N . SER A 1 129 ? 20.498 2.312 -27.983 1.00 49.75 129 SER A N 1
ATOM 1016 C CA . SER A 1 129 ? 21.324 3.520 -27.999 1.00 49.75 129 SER A CA 1
ATOM 1017 C C . SER A 1 129 ? 21.885 3.771 -26.596 1.00 49.75 129 SER A C 1
ATOM 1019 O O . SER A 1 129 ? 21.126 3.833 -25.627 1.00 49.75 129 SER A O 1
ATOM 1021 N N . LYS A 1 130 ? 23.211 3.888 -26.470 1.00 50.56 130 LYS A N 1
ATOM 1022 C CA . LYS A 1 130 ? 23.843 4.521 -25.306 1.00 50.56 130 LYS A CA 1
ATOM 1023 C C . LYS A 1 130 ? 23.830 6.027 -25.561 1.00 50.56 130 LYS A C 1
ATOM 1025 O O . LYS A 1 130 ? 24.134 6.445 -26.672 1.00 50.56 130 LYS A O 1
ATOM 1030 N N . SER A 1 131 ? 23.460 6.819 -24.562 1.00 45.44 131 SER A N 1
ATOM 1031 C CA . SER A 1 131 ? 23.653 8.268 -24.589 1.00 45.44 131 SER A CA 1
ATOM 1032 C C . SER A 1 131 ? 25.152 8.562 -24.673 1.00 45.44 131 SER A C 1
ATOM 1034 O O . SER A 1 131 ? 25.891 8.196 -23.756 1.00 45.44 131 SER A O 1
ATOM 1036 N N . GLU A 1 132 ? 25.604 9.179 -25.762 1.00 40.88 132 GLU A N 1
ATOM 1037 C CA . GLU A 1 132 ? 26.901 9.853 -25.793 1.00 40.88 132 GLU A CA 1
ATOM 1038 C C . GLU A 1 132 ? 26.850 11.030 -24.816 1.00 40.88 132 GLU A C 1
ATOM 1040 O O . GLU A 1 132 ? 25.987 11.904 -24.914 1.00 40.88 132 GLU A O 1
ATOM 1045 N N . SER A 1 133 ? 27.758 11.022 -23.840 1.00 45.84 133 SER A N 1
ATOM 1046 C CA . SER A 1 133 ? 28.088 12.208 -23.057 1.00 45.84 133 SER A CA 1
ATOM 1047 C C . SER A 1 133 ? 28.749 13.208 -23.998 1.00 45.84 133 SER A C 1
ATOM 1049 O O . SER A 1 133 ? 29.872 12.982 -24.441 1.00 45.84 133 SER A O 1
ATOM 1051 N N . GLY A 1 134 ? 28.046 14.291 -24.321 1.00 38.59 134 GLY A N 1
ATOM 1052 C CA . GLY A 1 134 ? 28.625 15.429 -25.025 1.00 38.59 134 GLY A CA 1
ATOM 1053 C C . GLY A 1 134 ? 29.600 16.165 -24.112 1.00 38.59 134 GLY A C 1
ATOM 1054 O O . GLY A 1 134 ? 29.186 16.999 -23.312 1.00 38.59 134 GLY A O 1
ATOM 1055 N N . ASP A 1 135 ? 30.878 15.824 -24.232 1.00 43.78 135 ASP A N 1
ATOM 1056 C CA . ASP A 1 135 ? 32.000 16.669 -23.841 1.00 43.78 135 ASP A CA 1
ATOM 1057 C C . ASP A 1 135 ? 32.372 17.524 -25.059 1.00 43.78 135 ASP A C 1
ATOM 1059 O O . ASP A 1 135 ? 32.793 16.993 -26.086 1.00 43.78 135 ASP A O 1
ATOM 1063 N N . LEU A 1 136 ? 32.164 18.838 -24.976 1.00 43.38 136 LEU A N 1
ATOM 1064 C CA . LEU A 1 136 ? 32.746 19.804 -25.906 1.00 43.38 136 LEU A CA 1
ATOM 1065 C C . LEU A 1 136 ? 33.217 21.021 -25.112 1.00 43.38 136 LEU A C 1
ATOM 1067 O O . LEU A 1 136 ? 32.490 21.982 -24.867 1.00 43.38 136 LEU A O 1
ATOM 1071 N N . SER A 1 137 ? 34.482 20.941 -24.720 1.00 43.66 137 SER A N 1
ATOM 1072 C CA . SER A 1 137 ? 35.350 22.083 -24.485 1.00 43.66 137 SER A CA 1
ATOM 1073 C C . SER A 1 137 ? 35.535 22.877 -25.784 1.00 43.66 137 SER A C 1
ATOM 1075 O O . SER A 1 137 ? 35.851 22.314 -26.831 1.00 43.66 137 SER A O 1
ATOM 1077 N N . THR A 1 138 ? 35.391 24.203 -25.740 1.00 43.66 138 THR A N 1
ATOM 1078 C CA . THR A 1 138 ? 36.054 25.104 -26.698 1.00 43.66 138 THR A CA 1
ATOM 1079 C C . THR A 1 138 ? 36.349 26.438 -26.010 1.00 43.66 138 THR A C 1
ATOM 1081 O O . THR A 1 138 ? 35.447 27.134 -25.553 1.00 43.66 138 THR A O 1
ATOM 1084 N N . PHE A 1 139 ? 37.644 26.732 -25.883 1.00 39.59 139 PHE A N 1
ATOM 1085 C CA . PHE A 1 139 ? 38.231 28.014 -25.483 1.00 39.59 139 PHE A CA 1
ATOM 1086 C C . PHE A 1 139 ? 38.344 28.967 -26.694 1.00 39.59 139 PHE A C 1
ATOM 1088 O O . PHE A 1 139 ? 38.314 28.504 -27.834 1.00 39.59 139 PHE A O 1
ATOM 1095 N N . SER A 1 140 ? 38.602 30.251 -26.389 1.00 41.28 140 SER A N 1
ATOM 1096 C CA . SER A 1 140 ? 38.913 31.418 -27.255 1.00 41.28 140 SER A CA 1
ATOM 1097 C C . SER A 1 140 ? 37.688 32.245 -27.682 1.00 41.28 140 SER A C 1
ATOM 1099 O O . SER A 1 140 ? 36.668 31.688 -28.066 1.00 41.28 140 SER A O 1
ATOM 1101 N N . VAL A 1 141 ? 37.699 33.583 -27.606 1.00 39.75 141 VAL A N 1
ATOM 1102 C CA . VAL A 1 141 ? 38.792 34.581 -27.697 1.00 39.75 141 VAL A CA 1
ATOM 1103 C C . VAL A 1 141 ? 38.742 35.582 -26.545 1.00 39.75 141 VAL A C 1
ATOM 1105 O O . VAL A 1 141 ? 37.618 35.981 -26.171 1.00 39.75 141 VAL A O 1
#

Organism: NCBI:txid2562237

pLDDT: mean 73.21, std 23.65, range [35.66, 96.62]

Sequence (141 aa):
MVEYMRRFLDALGHDDVHTYGSLESRTLVPYQCVVLRSQWTQIRDSFRQAFHFQKAAYRRANGGTNAPSIVEDVRPHLLGSEAHATSSGGSDSAESDQLPTEVCKLVVRNTFLELDEVNPCPKNAMRRSKSESGDLSTFSV

Radius of gyration: 24.66 Å; chains: 1; bounding box: 69×46×57 Å

Secondary structure (DSSP, 8-state):
-HHHHHHHHHTTT-TT--EESEETTEEBPTT--EE-HHHHHHHHHHHHHHHHHHHHHHHHHHTSS-------SPPPPBP-----------------------------BTTB----------TT---PPPPP---------

Foldseek 3Di:
DQVVVCVLCVVLVNNVWHKAQDDPPFGFDPPDIDTDPVSCVVCVVVSVVVVVVVQVVCCVVVPDPDGDDDDPPDDTDTDDPPPPPPDDDDDDDDDDDDDPPPPQDFDDDDPDGDGDDDDDDDDDPPDDDDDDDDDDDDDDD